Protein AF-A0A561VTY4-F1 (afdb_monomer)

Structure (mmCIF, N/CA/C/O backbone):
data_AF-A0A561VTY4-F1
#
_entry.id   AF-A0A561VTY4-F1
#
loop_
_atom_site.group_PDB
_atom_site.id
_atom_site.type_symbol
_atom_site.label_atom_id
_atom_site.label_alt_id
_atom_site.label_comp_id
_atom_site.label_asym_id
_atom_site.label_entity_id
_atom_site.label_seq_id
_atom_site.pdbx_PDB_ins_code
_atom_site.Cartn_x
_atom_site.Cartn_y
_atom_site.Cartn_z
_atom_site.occupancy
_atom_site.B_iso_or_equiv
_atom_site.auth_seq_id
_atom_site.auth_comp_id
_atom_site.auth_asym_id
_atom_site.auth_atom_id
_atom_site.pdbx_PDB_model_num
ATOM 1 N N . MET A 1 1 ? 14.202 -10.279 11.679 1.00 38.56 1 MET A N 1
ATOM 2 C CA . MET A 1 1 ? 13.948 -8.822 11.668 1.00 38.56 1 MET A CA 1
ATOM 3 C C . MET A 1 1 ? 13.117 -8.511 10.441 1.00 38.56 1 MET A C 1
ATOM 5 O O . MET A 1 1 ? 13.481 -8.965 9.367 1.00 38.56 1 MET A O 1
ATOM 9 N N . THR A 1 2 ? 11.996 -7.814 10.597 1.00 45.69 2 THR A N 1
ATOM 10 C CA . THR A 1 2 ? 11.168 -7.357 9.473 1.00 45.69 2 THR A CA 1
ATOM 11 C C . THR A 1 2 ? 11.894 -6.179 8.806 1.00 45.69 2 THR A C 1
ATOM 13 O O . THR A 1 2 ? 12.150 -5.203 9.512 1.00 45.69 2 THR A O 1
ATOM 16 N N . PRO A 1 3 ? 12.288 -6.250 7.519 1.00 56.62 3 PRO A N 1
ATOM 17 C CA . PRO A 1 3 ? 13.020 -5.161 6.865 1.00 56.62 3 PRO A CA 1
ATOM 18 C C . PRO A 1 3 ? 12.269 -3.821 6.961 1.00 56.62 3 PRO A C 1
ATOM 20 O O . PRO A 1 3 ? 11.040 -3.812 6.886 1.00 56.62 3 PRO A O 1
ATOM 23 N N . GLU A 1 4 ? 12.972 -2.687 7.095 1.00 57.09 4 GLU A N 1
ATOM 24 C CA . GLU A 1 4 ? 12.354 -1.350 7.261 1.00 57.09 4 GLU A CA 1
ATOM 25 C C . GLU A 1 4 ? 11.291 -1.028 6.197 1.00 57.09 4 GLU A C 1
ATOM 27 O O . GLU A 1 4 ? 10.266 -0.429 6.521 1.00 57.09 4 GLU A O 1
ATOM 32 N N . ARG A 1 5 ? 11.462 -1.524 4.963 1.00 62.75 5 ARG A N 1
ATOM 33 C CA . ARG A 1 5 ? 10.486 -1.405 3.861 1.00 62.75 5 ARG A CA 1
ATOM 34 C C . ARG A 1 5 ? 9.078 -1.906 4.225 1.00 62.75 5 ARG A C 1
ATOM 36 O O . ARG A 1 5 ? 8.071 -1.317 3.842 1.00 62.75 5 ARG A O 1
ATOM 43 N N . LEU A 1 6 ? 8.995 -2.983 5.010 1.00 60.84 6 LEU A N 1
ATOM 44 C CA . LEU A 1 6 ? 7.735 -3.604 5.418 1.00 60.84 6 LEU A CA 1
ATOM 45 C C . LEU A 1 6 ? 7.094 -2.881 6.596 1.00 60.84 6 LEU A C 1
ATOM 47 O O . LEU A 1 6 ? 5.891 -3.006 6.801 1.00 60.84 6 LEU A O 1
ATOM 51 N N . ARG A 1 7 ? 7.863 -2.103 7.364 1.00 58.31 7 ARG A N 1
ATOM 52 C CA . ARG A 1 7 ? 7.318 -1.309 8.467 1.00 58.31 7 ARG A CA 1
ATOM 53 C C . ARG A 1 7 ? 6.267 -0.329 7.951 1.00 58.31 7 ARG A C 1
ATOM 55 O O . ARG A 1 7 ? 5.240 -0.162 8.598 1.00 58.31 7 ARG A O 1
ATOM 62 N N . HIS A 1 8 ? 6.486 0.246 6.768 1.00 60.00 8 HIS A N 1
ATOM 63 C C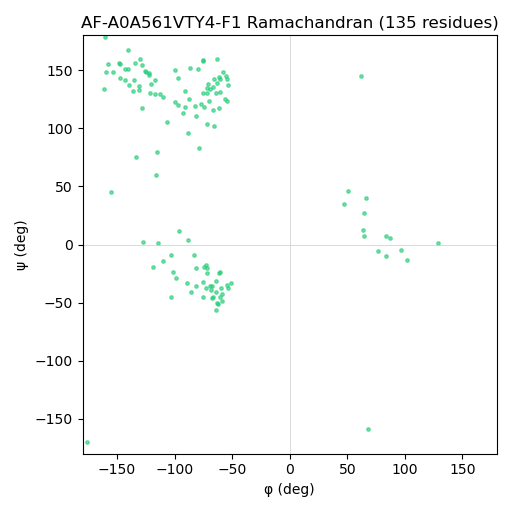A . HIS A 1 8 ? 5.514 1.134 6.142 1.00 60.00 8 HIS A CA 1
ATOM 64 C C . HIS A 1 8 ? 4.223 0.377 5.800 1.00 60.00 8 HIS A C 1
ATOM 66 O O . HIS A 1 8 ? 3.184 0.736 6.332 1.00 60.00 8 HIS A O 1
ATOM 72 N N . THR A 1 9 ? 4.291 -0.714 5.025 1.00 56.34 9 THR A N 1
ATOM 73 C CA . THR A 1 9 ? 3.120 -1.504 4.583 1.00 56.34 9 THR A CA 1
ATOM 74 C C . THR A 1 9 ? 2.357 -2.181 5.726 1.00 56.34 9 THR A C 1
ATOM 76 O O . THR A 1 9 ? 1.125 -2.214 5.721 1.00 56.34 9 THR A O 1
ATOM 79 N N . LEU A 1 10 ? 3.081 -2.739 6.700 1.00 56.81 10 LEU A N 1
ATOM 80 C CA . LEU A 1 10 ? 2.505 -3.576 7.755 1.00 56.81 10 LEU A CA 1
ATOM 81 C C . LEU A 1 10 ? 2.051 -2.775 8.974 1.00 56.81 10 LEU A C 1
ATOM 83 O O . LEU A 1 10 ? 1.098 -3.170 9.638 1.00 56.81 10 LEU A O 1
ATOM 87 N N . LEU A 1 11 ? 2.739 -1.680 9.304 1.00 56.97 11 LEU A N 1
ATOM 88 C CA . LEU A 1 11 ? 2.520 -0.970 10.566 1.00 56.97 11 LEU A CA 1
ATOM 89 C C . LEU A 1 11 ? 2.056 0.475 10.368 1.00 56.97 11 LEU A C 1
ATOM 91 O O . LEU A 1 11 ? 1.489 1.042 11.304 1.00 56.97 11 LEU A O 1
ATOM 95 N N . GLY A 1 12 ? 2.266 1.058 9.180 1.00 54.81 12 GLY A N 1
ATOM 96 C CA . GLY A 1 12 ? 2.225 2.505 8.995 1.00 54.81 12 GLY A CA 1
ATOM 97 C C . GLY A 1 12 ? 3.312 3.188 9.836 1.00 54.81 12 GLY A C 1
ATOM 98 O O . GLY A 1 12 ? 3.693 2.726 10.911 1.00 54.81 12 GLY A O 1
ATOM 99 N N . GLU A 1 13 ? 3.903 4.269 9.355 1.00 53.69 13 GLU A N 1
ATOM 100 C CA . GLU A 1 13 ? 4.972 4.954 10.088 1.00 53.69 13 GLU A CA 1
ATOM 101 C C . GLU A 1 13 ? 4.547 5.349 11.528 1.00 53.69 13 GLU A C 1
ATOM 103 O O . GLU A 1 13 ? 3.406 5.730 11.792 1.00 53.69 13 GLU A O 1
ATOM 108 N N . ARG A 1 14 ? 5.479 5.248 12.488 1.00 51.94 14 ARG A N 1
ATOM 109 C CA . ARG A 1 14 ? 5.235 5.364 13.936 1.00 51.94 14 ARG A CA 1
ATOM 110 C C . ARG A 1 14 ? 5.959 6.578 14.533 1.00 51.94 14 ARG A C 1
ATOM 112 O O . ARG A 1 14 ? 6.737 6.349 15.436 1.00 51.94 14 ARG A O 1
ATOM 119 N N . ASP A 1 15 ? 5.676 7.807 14.088 1.00 46.09 15 ASP A N 1
ATOM 120 C CA . ASP A 1 15 ? 6.148 9.071 14.716 1.00 46.09 15 ASP A CA 1
ATOM 121 C C . ASP A 1 15 ? 5.225 10.272 14.395 1.00 46.09 15 ASP A C 1
ATOM 123 O O . ASP A 1 15 ? 5.639 11.376 14.049 1.00 46.09 15 ASP A O 1
ATOM 127 N N . GLY A 1 16 ? 3.908 10.063 14.503 1.00 41.31 16 GLY A N 1
ATOM 128 C CA . GLY A 1 16 ? 2.921 11.151 14.434 1.00 41.31 16 GLY A CA 1
ATOM 129 C C . GLY A 1 16 ? 2.495 11.586 13.026 1.00 41.31 16 GLY A C 1
ATOM 130 O O . GLY A 1 16 ? 1.728 12.543 12.908 1.00 41.31 16 GLY A O 1
ATOM 131 N N . ARG A 1 17 ? 2.916 10.880 11.969 1.00 45.75 17 ARG A N 1
ATOM 132 C CA . ARG A 1 17 ? 2.423 11.069 10.595 1.00 45.75 17 ARG A CA 1
ATOM 133 C C . ARG A 1 17 ? 1.627 9.854 10.126 1.00 45.75 17 ARG A C 1
ATOM 135 O O . ARG A 1 17 ? 2.063 8.719 10.252 1.00 45.75 17 ARG A O 1
ATOM 142 N N . ALA A 1 18 ? 0.431 10.107 9.600 1.00 49.62 18 ALA A N 1
ATOM 143 C CA . ALA A 1 18 ? -0.466 9.084 9.076 1.00 49.62 18 ALA A CA 1
ATOM 144 C C . ALA A 1 18 ? -0.018 8.637 7.672 1.00 49.62 18 ALA A C 1
ATOM 146 O O . ALA A 1 18 ? -0.537 9.135 6.671 1.00 49.62 18 ALA A O 1
ATOM 147 N N . SER A 1 19 ? 0.934 7.711 7.578 1.00 59.31 19 SER A N 1
ATOM 148 C CA . SER A 1 19 ? 1.359 7.121 6.302 1.00 59.31 19 SER A CA 1
ATOM 149 C C . SER A 1 19 ? 1.392 5.585 6.392 1.00 59.31 19 SER A C 1
ATOM 151 O O . SER A 1 19 ? 1.816 5.032 7.402 1.00 59.31 19 SER A O 1
ATOM 153 N N . GLY A 1 20 ? 0.877 4.887 5.368 1.00 69.12 20 GLY A N 1
ATOM 154 C CA . GLY A 1 20 ? 1.272 3.499 5.072 1.00 69.12 20 GLY A CA 1
ATOM 155 C C . GLY A 1 20 ? 0.452 2.305 5.571 1.00 69.12 20 GLY A C 1
ATOM 156 O O . GLY A 1 20 ? 0.782 1.186 5.199 1.00 69.12 20 GLY A O 1
ATOM 157 N N . TRP A 1 21 ? -0.602 2.455 6.378 1.00 85.44 21 TRP A N 1
ATOM 158 C CA . TRP A 1 21 ? -1.323 1.263 6.864 1.00 85.44 21 TRP A CA 1
ATOM 159 C C . TRP A 1 21 ? -2.149 0.597 5.746 1.00 85.44 21 TRP A C 1
ATOM 161 O O . TRP A 1 21 ? -3.206 1.119 5.380 1.00 85.44 21 TRP A O 1
ATOM 171 N N . HIS A 1 22 ? -1.645 -0.532 5.224 1.00 91.62 22 HIS A N 1
ATOM 172 C CA . HIS A 1 22 ? -2.212 -1.284 4.094 1.00 91.62 22 HIS A CA 1
ATOM 173 C C . HIS A 1 22 ? -2.438 -2.777 4.392 1.00 91.62 22 HIS A C 1
ATOM 175 O O . HIS A 1 22 ? -2.884 -3.525 3.522 1.00 91.62 22 HIS A O 1
ATOM 181 N N . HIS A 1 23 ? -2.159 -3.240 5.613 1.00 91.75 23 HIS A N 1
ATOM 182 C CA . HIS A 1 23 ? -2.379 -4.631 6.016 1.00 91.75 23 HIS A CA 1
ATOM 183 C C . HIS A 1 23 ? -3.015 -4.729 7.402 1.00 91.75 23 HIS A C 1
ATOM 185 O O . HIS A 1 23 ? -2.584 -4.075 8.350 1.00 91.75 23 HIS A O 1
ATOM 191 N N . ARG A 1 24 ? -4.061 -5.549 7.508 1.00 92.44 24 ARG A N 1
ATOM 192 C CA . ARG A 1 24 ? -4.887 -5.719 8.704 1.00 92.44 24 ARG A CA 1
ATOM 193 C C . ARG A 1 24 ? -5.104 -7.219 8.959 1.00 92.44 24 ARG A C 1
ATOM 195 O O . ARG A 1 24 ? -6.168 -7.745 8.643 1.00 92.44 24 ARG A O 1
ATOM 202 N N . PRO A 1 25 ? -4.089 -7.938 9.467 1.00 89.81 25 PRO A N 1
ATOM 203 C CA . PRO A 1 25 ? -4.146 -9.393 9.584 1.00 89.81 25 PRO A CA 1
ATOM 204 C C . PRO A 1 25 ? -5.304 -9.830 10.486 1.00 89.81 25 PRO A C 1
ATOM 206 O O . PRO A 1 25 ? -5.488 -9.295 11.580 1.00 89.81 25 PRO A O 1
ATOM 209 N N . GLY A 1 26 ? -6.101 -10.784 10.008 1.00 92.44 26 GLY A N 1
ATOM 210 C CA . GLY A 1 26 ? -7.313 -11.264 10.671 1.00 92.44 26 GLY A CA 1
ATOM 211 C C . GLY A 1 26 ? -8.402 -10.202 10.822 1.00 92.44 26 GLY A C 1
ATOM 212 O O . GLY A 1 26 ? -9.339 -10.391 11.593 1.00 92.44 26 GLY A O 1
ATOM 213 N N . GLY A 1 27 ? -8.273 -9.059 10.148 1.00 92.19 27 GLY A N 1
ATOM 214 C CA . GLY A 1 27 ? -9.157 -7.934 10.368 1.00 92.19 27 GLY A CA 1
ATOM 215 C C . GLY A 1 27 ? -9.002 -7.326 11.765 1.00 92.19 27 GLY A C 1
ATOM 216 O O . GLY A 1 27 ? -9.999 -6.963 12.389 1.00 92.19 27 GLY A O 1
ATOM 217 N N . ILE A 1 28 ? -7.773 -7.218 12.271 1.00 92.56 28 ILE A N 1
ATOM 218 C CA . ILE A 1 28 ? -7.481 -6.637 13.585 1.00 92.56 28 ILE A CA 1
ATOM 219 C C . ILE A 1 28 ? -6.765 -5.294 13.418 1.00 92.56 28 ILE A C 1
ATOM 221 O O . ILE A 1 28 ? -5.744 -5.193 12.738 1.00 92.56 28 ILE A O 1
ATOM 225 N N . ASP A 1 29 ? -7.309 -4.255 14.053 1.00 91.31 29 ASP A N 1
ATOM 226 C CA . ASP A 1 29 ? -6.715 -2.917 14.067 1.00 91.31 29 ASP A CA 1
ATOM 227 C C . ASP A 1 29 ? -5.501 -2.892 15.016 1.00 91.31 29 ASP A C 1
ATOM 229 O O . ASP A 1 29 ? -5.622 -3.326 16.167 1.00 91.31 29 ASP A O 1
ATOM 233 N N . PRO A 1 30 ? -4.329 -2.385 14.592 1.00 85.88 30 PRO A N 1
ATOM 234 C CA . PRO A 1 30 ? -3.181 -2.269 15.479 1.00 85.88 30 PRO A CA 1
ATOM 235 C C . PRO A 1 30 ? -3.351 -1.090 16.457 1.00 85.88 30 PRO A C 1
ATOM 237 O O . PRO A 1 30 ? -4.053 -0.120 16.160 1.00 85.88 30 PRO A O 1
ATOM 240 N N . PRO A 1 31 ? -2.653 -1.092 17.608 1.00 85.06 31 PRO A N 1
ATOM 241 C CA . PRO A 1 31 ? -2.713 0.015 18.558 1.00 85.06 31 PRO A CA 1
ATOM 242 C C . PRO A 1 31 ? -2.371 1.375 17.927 1.00 85.06 31 PRO A C 1
ATOM 244 O O . PRO A 1 31 ? -1.274 1.589 17.399 1.00 85.06 31 PRO A O 1
ATOM 247 N N . GLY A 1 32 ? -3.300 2.326 18.043 1.00 85.19 32 GLY A N 1
ATOM 248 C CA . GLY A 1 32 ? -3.147 3.689 17.529 1.00 85.19 32 GLY A CA 1
ATOM 249 C C . GLY A 1 32 ? -3.559 3.882 16.066 1.00 85.19 32 GLY A C 1
ATOM 250 O O . GLY A 1 32 ? -3.393 4.986 15.549 1.00 85.19 32 GLY A O 1
ATOM 251 N N . ALA A 1 33 ? -4.125 2.865 15.415 1.00 88.88 33 ALA A N 1
ATOM 252 C CA . ALA A 1 33 ? -4.854 2.995 14.158 1.00 88.88 33 ALA A CA 1
ATOM 253 C C . ALA A 1 33 ? -6.227 2.327 14.290 1.00 88.88 33 ALA A C 1
ATOM 255 O O . ALA A 1 33 ? -6.412 1.442 15.120 1.00 88.88 33 ALA A O 1
ATOM 256 N N . LYS A 1 34 ? -7.203 2.766 13.497 1.00 91.44 34 LYS A N 1
ATOM 257 C CA . LYS A 1 34 ? -8.495 2.089 13.393 1.00 91.44 34 LYS A CA 1
ATOM 258 C C . LYS A 1 34 ? -9.096 2.212 12.009 1.00 91.44 34 LYS A C 1
ATOM 260 O O . LYS A 1 34 ? -9.008 3.273 11.379 1.00 91.44 34 LYS A O 1
ATOM 265 N N . LEU A 1 35 ? -9.749 1.149 11.559 1.00 94.25 35 LEU A N 1
ATOM 266 C CA . LEU A 1 35 ? -10.591 1.179 10.374 1.00 94.25 35 LEU A CA 1
ATOM 267 C C . LEU A 1 35 ? -11.955 1.748 10.780 1.00 94.25 35 LEU A C 1
ATOM 269 O O . LEU A 1 35 ? -12.716 1.123 11.508 1.00 94.25 35 LEU A O 1
ATOM 273 N N . VAL A 1 36 ? -12.271 2.955 10.315 1.00 95.50 36 VAL A N 1
ATOM 274 C CA . VAL A 1 36 ? -13.543 3.629 10.618 1.00 95.50 36 VAL A CA 1
ATOM 275 C C . VAL A 1 36 ? -14.683 3.013 9.813 1.00 95.50 36 VAL A C 1
ATOM 277 O O . VAL A 1 36 ? -15.768 2.784 10.341 1.00 95.50 36 VAL A O 1
ATOM 280 N N . LYS A 1 37 ? -14.457 2.775 8.517 1.00 95.38 37 LYS A N 1
ATOM 281 C CA . LYS A 1 37 ? -15.460 2.206 7.609 1.00 95.38 37 LYS A CA 1
ATOM 282 C C . LYS A 1 37 ? -14.797 1.641 6.360 1.00 95.38 37 LYS A C 1
ATOM 284 O O . LYS A 1 37 ? -14.017 2.348 5.725 1.00 95.38 37 LYS A O 1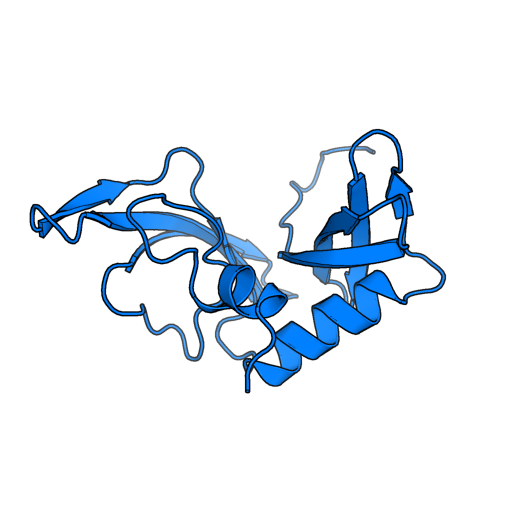
ATOM 289 N N . VAL A 1 38 ? -15.178 0.430 5.951 1.00 96.12 38 VAL A N 1
ATOM 290 C CA . VAL A 1 38 ? -14.907 -0.070 4.592 1.00 96.12 38 VAL A CA 1
ATOM 291 C C . VAL A 1 38 ? -15.774 0.709 3.607 1.00 96.12 38 VAL A C 1
ATOM 293 O O . VAL A 1 38 ? -16.995 0.763 3.752 1.00 96.12 38 VAL A O 1
ATOM 296 N N . THR A 1 39 ? -15.152 1.342 2.618 1.00 94.56 39 THR A N 1
ATOM 297 C CA . THR A 1 39 ? -15.851 2.148 1.607 1.00 94.56 39 THR A CA 1
ATOM 298 C C . THR A 1 39 ? -16.082 1.386 0.309 1.00 94.56 39 THR A C 1
ATOM 300 O O . THR A 1 39 ? -17.063 1.659 -0.376 1.00 94.56 39 THR A O 1
ATOM 303 N N . ARG A 1 40 ? -15.216 0.424 -0.025 1.00 93.94 40 ARG A N 1
ATOM 304 C CA . ARG A 1 40 ? -15.356 -0.457 -1.194 1.00 93.94 40 ARG A CA 1
ATOM 305 C C . ARG A 1 40 ? -14.522 -1.720 -0.995 1.00 93.94 40 ARG A C 1
ATOM 307 O O . ARG A 1 40 ? -13.465 -1.626 -0.389 1.00 93.94 40 ARG A O 1
ATOM 314 N N . ARG A 1 41 ? -14.950 -2.864 -1.531 1.00 94.69 41 ARG A N 1
ATOM 315 C CA . ARG A 1 41 ? -14.196 -4.130 -1.519 1.00 94.69 41 ARG A CA 1
ATOM 316 C C . ARG A 1 41 ? -14.346 -4.837 -2.867 1.00 94.69 41 ARG A C 1
ATOM 318 O O . ARG A 1 41 ? -15.449 -4.853 -3.408 1.00 94.69 41 ARG A O 1
ATOM 325 N N . ASP A 1 42 ? -13.260 -5.382 -3.410 1.00 94.19 42 ASP A N 1
ATOM 326 C CA . ASP A 1 42 ? -13.313 -6.324 -4.533 1.00 94.19 42 ASP A CA 1
ATOM 327 C C . ASP A 1 42 ? -13.608 -7.715 -3.960 1.00 94.19 42 ASP A C 1
ATOM 329 O O . ASP A 1 42 ? -12.861 -8.231 -3.129 1.00 94.19 42 ASP A O 1
ATOM 333 N N . THR A 1 43 ? -14.730 -8.307 -4.365 1.00 91.88 43 THR A N 1
ATOM 334 C CA . THR A 1 43 ? -15.187 -9.612 -3.867 1.00 91.88 43 THR A CA 1
ATOM 335 C C . THR A 1 43 ? -14.362 -10.784 -4.390 1.00 91.88 43 THR A C 1
ATOM 337 O O . THR A 1 43 ? -14.420 -11.859 -3.804 1.00 91.88 43 THR A O 1
ATOM 340 N N . ARG A 1 44 ? -13.591 -10.599 -5.468 1.00 91.88 44 ARG A N 1
ATOM 341 C CA . ARG A 1 44 ? -12.743 -11.642 -6.062 1.00 91.88 44 ARG A CA 1
ATOM 342 C C . ARG A 1 44 ? -11.386 -11.714 -5.384 1.00 91.88 44 ARG A C 1
ATOM 344 O O . ARG A 1 44 ? -10.857 -12.801 -5.193 1.00 91.88 44 ARG A O 1
ATOM 351 N N . THR A 1 45 ? -10.808 -10.558 -5.065 1.00 93.62 45 THR A N 1
ATOM 352 C CA . THR A 1 45 ? -9.451 -10.482 -4.509 1.00 93.62 45 THR A CA 1
ATOM 353 C C . THR A 1 45 ? -9.438 -10.266 -3.006 1.00 93.62 45 THR A C 1
ATOM 355 O O . THR A 1 45 ? -8.446 -10.593 -2.374 1.00 93.62 45 THR A O 1
ATOM 358 N N . GLY A 1 46 ? -10.506 -9.709 -2.427 1.00 95.12 46 GLY A N 1
ATOM 359 C CA . GLY A 1 46 ? -10.581 -9.333 -1.017 1.00 95.12 46 GLY A CA 1
ATOM 360 C C . GLY A 1 46 ? -9.977 -7.962 -0.699 1.00 95.12 46 GLY A C 1
ATOM 361 O O . GLY A 1 46 ? -10.200 -7.467 0.408 1.00 95.12 46 GLY A O 1
ATOM 362 N N . VAL A 1 47 ? -9.278 -7.326 -1.650 1.00 96.38 47 VAL A N 1
ATOM 363 C CA . VAL A 1 47 ? -8.709 -5.974 -1.515 1.00 96.38 47 VAL A CA 1
ATOM 364 C C . VAL A 1 47 ? -9.820 -4.962 -1.265 1.00 96.38 47 VAL A C 1
ATOM 366 O O . VAL A 1 47 ? -10.915 -5.067 -1.825 1.00 96.38 47 VAL A O 1
ATOM 369 N N . TYR A 1 48 ? -9.561 -3.963 -0.425 1.00 95.94 48 TYR A N 1
ATOM 370 C CA . TYR A 1 48 ? -10.588 -2.990 -0.063 1.00 95.94 48 TYR A CA 1
ATOM 371 C C . TYR A 1 48 ? -10.045 -1.594 0.225 1.00 95.94 48 TYR A C 1
ATOM 373 O O . TYR A 1 48 ? -8.896 -1.418 0.607 1.00 95.94 48 TYR A O 1
ATOM 381 N N . ASN A 1 49 ? -10.911 -0.595 0.065 1.00 95.19 49 ASN A N 1
ATOM 382 C CA . ASN A 1 49 ? -10.702 0.771 0.524 1.00 95.19 49 ASN A CA 1
ATOM 383 C C . ASN A 1 49 ? -11.383 0.977 1.875 1.00 95.19 49 ASN A C 1
ATOM 385 O O . ASN A 1 49 ? -12.494 0.489 2.111 1.00 95.19 49 ASN A O 1
ATOM 389 N N . GLY A 1 50 ? -10.746 1.754 2.744 1.00 93.62 50 GLY A N 1
ATOM 390 C CA . GLY A 1 50 ? -11.273 2.089 4.056 1.00 93.62 50 GLY A CA 1
ATOM 391 C C . GLY A 1 50 ? -10.961 3.516 4.485 1.00 93.62 50 GLY A C 1
ATOM 392 O O . GLY A 1 50 ? -9.862 4.024 4.268 1.00 93.62 50 GLY A O 1
ATOM 393 N N . ARG A 1 51 ? -11.920 4.163 5.155 1.00 94.38 51 ARG A N 1
ATOM 394 C CA . ARG A 1 51 ? -11.639 5.341 5.985 1.00 94.38 51 ARG A CA 1
ATOM 395 C C . ARG A 1 51 ? -10.910 4.873 7.231 1.00 94.38 51 ARG A C 1
ATOM 397 O O . ARG A 1 51 ? -11.375 3.950 7.894 1.00 94.38 51 ARG A O 1
ATOM 404 N N . VAL A 1 52 ? -9.798 5.516 7.554 1.00 92.00 52 VAL A N 1
ATOM 405 C CA . VAL A 1 52 ? -8.954 5.151 8.695 1.00 92.00 52 VAL A CA 1
ATOM 406 C C . VAL A 1 52 ? -8.738 6.358 9.590 1.00 92.00 52 VAL A C 1
ATOM 408 O O . VAL A 1 52 ? -8.705 7.494 9.112 1.00 92.00 52 VAL A O 1
ATOM 411 N N . ALA A 1 53 ? -8.569 6.112 10.881 1.00 90.62 53 ALA A N 1
ATOM 412 C CA . ALA A 1 53 ? -8.149 7.122 11.836 1.00 90.62 53 ALA A CA 1
ATOM 413 C C . ALA A 1 53 ? -6.905 6.660 12.583 1.00 90.62 53 ALA A C 1
ATOM 415 O O . ALA A 1 53 ? -6.736 5.473 12.848 1.00 90.62 53 ALA A O 1
ATOM 416 N N . PHE A 1 54 ? -6.067 7.619 12.951 1.00 87.12 54 PHE A N 1
ATOM 417 C CA . PHE A 1 54 ? -4.856 7.391 13.724 1.00 87.12 54 PHE A CA 1
ATOM 418 C C . PHE A 1 54 ? -4.901 8.202 15.006 1.00 87.12 54 PHE A C 1
ATOM 420 O O . PHE A 1 54 ? -5.434 9.315 15.036 1.00 87.12 54 PHE A O 1
ATOM 427 N N . GLN A 1 55 ? -4.331 7.637 16.061 1.00 86.19 55 GLN A N 1
ATOM 428 C CA . GLN A 1 55 ? -4.180 8.315 17.332 1.00 86.19 55 GLN A CA 1
ATOM 429 C C . GLN A 1 55 ? -2.873 9.107 17.346 1.00 86.19 55 GLN A C 1
ATOM 431 O O . GLN A 1 55 ? -1.785 8.556 17.157 1.00 86.19 55 GLN A O 1
ATOM 436 N N . ASN A 1 56 ? -2.959 10.402 17.631 1.00 81.06 56 ASN A N 1
ATOM 437 C CA . ASN A 1 56 ? -1.805 11.189 18.019 1.00 81.06 56 ASN A CA 1
ATOM 438 C C . ASN A 1 56 ? -1.319 10.680 19.376 1.00 81.06 56 ASN A C 1
ATOM 440 O O . ASN A 1 56 ? -2.013 10.789 20.378 1.00 81.06 56 ASN A O 1
ATOM 444 N N . ARG A 1 57 ? -0.112 10.130 19.429 1.00 75.50 57 ARG A N 1
ATOM 445 C CA . ARG A 1 57 ? 0.391 9.477 20.646 1.00 75.50 57 ARG A CA 1
ATOM 446 C C . ARG A 1 57 ? 0.804 10.427 21.750 1.00 75.50 57 ARG A C 1
ATOM 448 O O . ARG A 1 57 ? 0.897 10.008 22.895 1.00 75.50 57 ARG A O 1
ATOM 455 N N . ARG A 1 58 ? 1.057 11.685 21.401 1.00 78.88 58 ARG A N 1
ATOM 456 C CA . ARG A 1 58 ? 1.411 12.724 22.363 1.00 78.88 58 ARG A CA 1
ATOM 457 C C . ARG A 1 58 ? 0.169 13.290 23.048 1.00 78.88 58 ARG A C 1
ATOM 459 O O . ARG A 1 58 ? 0.243 13.637 24.216 1.00 78.88 58 ARG A O 1
ATOM 466 N N . THR A 1 59 ? -0.947 13.405 22.323 1.00 85.69 59 THR A N 1
ATOM 467 C CA . THR A 1 59 ? -2.178 14.047 22.826 1.00 85.69 59 THR A CA 1
ATOM 468 C C . THR A 1 59 ? -3.332 13.076 23.074 1.00 85.69 59 THR A C 1
ATOM 470 O O . THR A 1 59 ? -4.313 13.446 23.705 1.00 85.69 59 THR A O 1
ATOM 473 N N . GLY A 1 60 ? -3.256 11.849 22.561 1.00 84.25 60 GLY A N 1
ATOM 474 C CA . GLY A 1 60 ? -4.338 10.862 22.587 1.00 84.25 60 GLY A CA 1
ATOM 475 C C . GLY A 1 60 ? -5.458 11.113 21.569 1.00 84.25 60 GLY A C 1
ATOM 476 O O . GLY A 1 60 ? -6.337 10.262 21.426 1.00 84.25 60 GLY A O 1
ATOM 477 N N . GLU A 1 61 ? -5.430 12.236 20.843 1.00 89.75 61 GLU A N 1
ATOM 478 C CA . GLU A 1 61 ? -6.472 12.620 19.885 1.00 89.75 61 GLU A CA 1
ATOM 479 C C . GLU A 1 61 ? -6.526 11.682 18.679 1.00 89.75 61 GLU A C 1
ATOM 481 O O . GLU A 1 61 ? -5.506 11.395 18.053 1.00 89.75 61 GLU A O 1
ATOM 486 N N . TRP A 1 62 ? -7.731 11.282 18.281 1.00 90.06 62 TRP A N 1
ATOM 487 C CA . TRP A 1 62 ? -7.950 10.535 17.045 1.00 90.06 62 TRP A CA 1
ATOM 488 C C . TRP A 1 62 ? -8.232 11.478 15.881 1.00 90.06 62 TRP A C 1
ATOM 490 O O . TRP A 1 62 ? -9.088 12.354 15.981 1.00 90.06 62 TRP A O 1
ATOM 500 N N . ARG A 1 63 ? -7.554 11.269 14.750 1.00 89.75 63 ARG A N 1
ATOM 501 C CA . ARG A 1 63 ? -7.783 12.029 13.515 1.00 89.75 63 ARG A CA 1
ATOM 502 C C . ARG A 1 63 ? -7.939 11.095 12.331 1.00 89.75 63 ARG A C 1
ATOM 504 O O . ARG A 1 63 ? -7.142 10.176 12.148 1.00 89.75 63 ARG A O 1
ATOM 511 N N . GLU A 1 64 ? -8.963 11.338 11.524 1.00 90.44 64 GLU A N 1
ATOM 512 C CA . GLU A 1 64 ? -9.147 10.618 10.268 1.00 90.44 64 GLU A CA 1
ATOM 513 C C . GLU A 1 64 ? -8.111 11.039 9.225 1.00 90.44 64 GLU A C 1
ATOM 515 O O . GLU A 1 64 ? -7.808 12.222 9.060 1.00 90.44 64 GLU A O 1
ATOM 520 N N . LYS A 1 65 ? -7.582 10.060 8.488 1.00 85.38 65 LYS A N 1
ATOM 521 C CA . LYS A 1 65 ? -6.689 10.307 7.357 1.00 85.38 65 LYS A CA 1
ATOM 522 C C . LYS A 1 65 ? -7.511 10.769 6.157 1.00 85.38 65 LYS A C 1
ATOM 524 O O . LYS A 1 65 ? -8.360 10.031 5.651 1.00 85.38 65 LYS A O 1
ATOM 529 N N . ARG A 1 66 ? -7.208 11.967 5.651 1.00 79.81 66 ARG A N 1
ATOM 530 C CA . ARG A 1 66 ? -7.778 12.473 4.395 1.00 79.81 66 ARG A CA 1
ATOM 531 C C . ARG A 1 66 ? -7.367 11.533 3.252 1.00 79.81 66 ARG A C 1
ATOM 533 O O . ARG A 1 66 ? -6.181 11.364 2.998 1.00 79.81 66 ARG A O 1
ATOM 540 N N . GLY A 1 67 ? -8.347 10.893 2.611 1.00 81.62 67 GLY A N 1
ATOM 541 C CA . GLY A 1 67 ? -8.147 9.935 1.511 1.00 81.62 67 GLY A CA 1
ATOM 542 C C . GLY A 1 67 ? -8.254 8.451 1.890 1.00 81.62 67 GLY A C 1
ATOM 543 O O . GLY A 1 67 ? -8.403 7.622 1.000 1.00 81.62 67 GLY A O 1
ATOM 544 N N . GLY A 1 68 ? -8.250 8.099 3.182 1.00 88.31 68 GLY A N 1
ATOM 545 C CA . GLY A 1 68 ? -8.317 6.696 3.613 1.00 88.31 68 GLY A CA 1
ATOM 546 C C . GLY A 1 68 ? -7.065 5.878 3.264 1.00 88.31 68 GLY A C 1
ATOM 547 O O . GLY A 1 68 ? -5.982 6.438 3.074 1.00 88.31 68 GLY A O 1
ATOM 548 N N . SER A 1 69 ? -7.216 4.555 3.218 1.00 91.31 69 SER A N 1
ATOM 549 C CA . SER A 1 69 ? -6.192 3.582 2.810 1.00 91.31 69 SER A CA 1
ATOM 550 C C . SER A 1 69 ? -6.813 2.464 1.969 1.00 91.31 69 SER A C 1
ATOM 552 O O . SER A 1 69 ? -7.979 2.112 2.165 1.00 91.31 69 SER A O 1
ATOM 554 N N . THR A 1 70 ? -6.017 1.885 1.075 1.00 93.44 70 THR A N 1
ATOM 555 C CA . THR A 1 70 ? -6.269 0.573 0.469 1.00 93.44 70 THR A CA 1
ATOM 556 C C . THR A 1 70 ? -5.689 -0.521 1.361 1.00 93.44 70 THR A C 1
ATOM 558 O O . THR A 1 70 ? -4.711 -0.285 2.065 1.00 93.44 70 THR A O 1
ATOM 561 N N . PHE A 1 71 ? -6.253 -1.719 1.331 1.00 95.00 71 PHE A N 1
ATOM 562 C CA . PHE A 1 71 ? -5.820 -2.822 2.174 1.00 95.00 71 PHE A CA 1
ATOM 563 C C . PHE A 1 71 ? -5.721 -4.122 1.401 1.00 95.00 71 PHE A C 1
ATOM 565 O O . PHE A 1 71 ? -6.574 -4.428 0.563 1.00 95.00 71 PHE A O 1
ATOM 572 N N . PHE A 1 72 ? -4.692 -4.896 1.737 1.00 95.88 72 PHE A N 1
ATOM 573 C CA . PHE A 1 72 ? -4.603 -6.299 1.365 1.00 95.88 72 PHE A CA 1
ATOM 574 C C . PHE A 1 72 ? -5.751 -7.081 2.018 1.00 95.88 72 PHE A C 1
ATOM 576 O O . PHE A 1 72 ? -6.323 -6.613 3.008 1.00 95.88 72 PHE A O 1
ATOM 583 N N . PRO A 1 73 ? -6.090 -8.267 1.491 1.00 96.25 73 PRO A N 1
ATOM 584 C CA . PRO A 1 73 ? -7.098 -9.121 2.102 1.00 96.25 73 PRO A CA 1
ATOM 5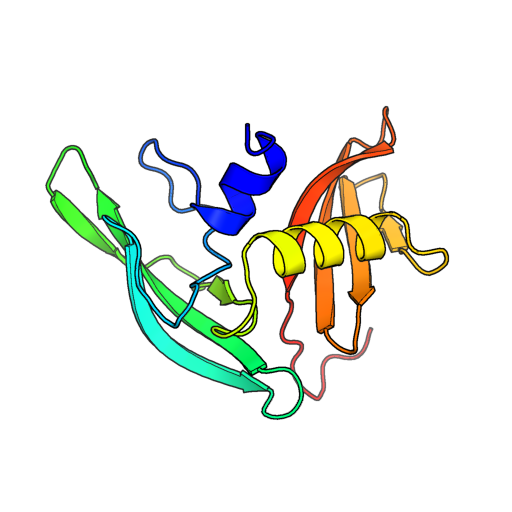85 C C . PRO A 1 73 ? -6.781 -9.394 3.576 1.00 96.25 73 PRO A C 1
ATOM 587 O O . PRO A 1 73 ? -5.629 -9.624 3.947 1.00 96.25 73 PRO A O 1
ATOM 590 N N . ASP A 1 74 ? -7.812 -9.337 4.421 1.00 95.88 74 ASP A N 1
ATOM 591 C CA . ASP A 1 74 ? -7.672 -9.493 5.873 1.00 95.88 74 ASP A CA 1
ATOM 592 C C . ASP A 1 74 ? -7.113 -10.886 6.251 1.00 95.88 74 ASP A C 1
ATOM 594 O O . ASP A 1 74 ? -6.491 -11.042 7.299 1.00 95.88 74 ASP A O 1
ATOM 598 N N . ASP A 1 75 ? -7.296 -11.898 5.399 1.00 95.50 75 ASP A N 1
ATOM 599 C CA . ASP A 1 75 ? -6.814 -13.274 5.579 1.00 95.50 75 ASP A CA 1
ATOM 600 C C . ASP A 1 75 ? -5.352 -13.486 5.148 1.00 95.50 75 ASP A C 1
ATOM 602 O O . ASP A 1 75 ? -4.770 -14.535 5.434 1.00 95.50 75 ASP A O 1
ATOM 606 N N . TRP A 1 76 ? -4.722 -12.500 4.500 1.00 94.81 76 TRP A N 1
ATOM 607 C CA . TRP A 1 76 ? -3.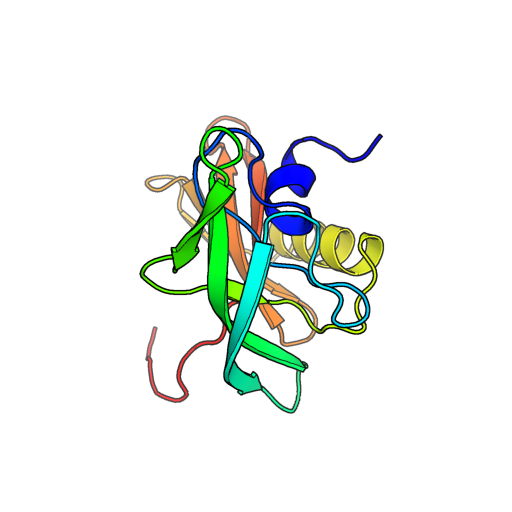310 -12.600 4.150 1.00 94.81 76 TRP A CA 1
ATOM 608 C C . TRP A 1 76 ? -2.430 -12.468 5.389 1.00 94.81 76 TRP A C 1
ATOM 610 O O . TRP A 1 76 ? -2.571 -11.563 6.212 1.00 94.81 76 TRP A O 1
ATOM 620 N N . THR A 1 77 ? -1.442 -13.346 5.491 1.00 92.38 77 THR A N 1
ATOM 621 C CA . THR A 1 77 ? -0.372 -13.249 6.483 1.00 92.38 77 THR A CA 1
ATOM 622 C C . THR A 1 77 ? 0.631 -12.153 6.098 1.00 92.38 77 THR A C 1
ATOM 624 O O . THR A 1 77 ? 0.773 -11.830 4.913 1.00 92.38 77 THR A O 1
ATOM 627 N N . PRO A 1 78 ? 1.411 -11.615 7.055 1.00 87.38 78 PRO A N 1
ATOM 628 C CA . PRO A 1 78 ? 2.483 -10.668 6.742 1.00 87.38 78 PRO A CA 1
ATOM 629 C C . PRO A 1 78 ? 3.483 -11.197 5.700 1.00 87.38 78 PRO A C 1
ATOM 631 O O . PRO A 1 78 ? 3.952 -10.438 4.857 1.00 87.38 78 PRO A O 1
ATOM 634 N N . ALA A 1 79 ? 3.769 -12.504 5.716 1.00 90.19 79 ALA A N 1
ATOM 635 C CA . ALA A 1 79 ? 4.650 -13.146 4.742 1.00 90.19 79 ALA A CA 1
ATOM 636 C C . ALA A 1 79 ? 4.038 -13.192 3.332 1.00 90.19 79 ALA A C 1
ATOM 638 O O . ALA A 1 79 ? 4.757 -13.034 2.350 1.00 90.19 79 ALA A O 1
ATOM 639 N N . GLN A 1 80 ? 2.718 -13.370 3.210 1.00 94.69 80 GLN A N 1
ATOM 640 C CA . GLN A 1 80 ? 2.035 -13.303 1.914 1.00 94.69 80 GLN A CA 1
ATOM 641 C C . GLN A 1 80 ? 2.040 -11.884 1.347 1.00 94.69 80 GLN A C 1
ATOM 643 O O . GLN A 1 80 ? 2.260 -11.726 0.149 1.00 94.69 80 GLN A O 1
ATOM 648 N N . VAL A 1 81 ? 1.861 -10.868 2.198 1.00 93.06 81 VAL A N 1
ATOM 649 C CA . VAL A 1 81 ? 1.983 -9.457 1.802 1.00 93.06 81 VAL A CA 1
ATOM 650 C C . VAL A 1 81 ? 3.402 -9.139 1.332 1.00 93.06 81 VAL A C 1
ATOM 652 O O . VAL A 1 81 ? 3.564 -8.623 0.230 1.00 93.06 81 VAL A O 1
ATOM 655 N N . ASP A 1 82 ? 4.431 -9.489 2.112 1.00 89.62 82 ASP A N 1
ATOM 656 C CA . ASP A 1 82 ? 5.828 -9.279 1.704 1.00 89.62 82 ASP A CA 1
ATOM 657 C C . ASP A 1 82 ? 6.129 -10.013 0.396 1.00 89.62 82 ASP A C 1
ATOM 659 O O . ASP A 1 82 ? 6.616 -9.406 -0.555 1.00 89.62 82 ASP A O 1
ATOM 663 N N . ASN A 1 83 ? 5.762 -11.292 0.286 1.00 94.44 83 ASN A N 1
ATOM 664 C CA . ASN A 1 83 ? 5.962 -12.043 -0.948 1.00 94.44 83 ASN A CA 1
ATOM 665 C C . ASN A 1 83 ? 5.247 -11.394 -2.143 1.00 94.44 83 ASN A C 1
ATOM 667 O O . ASN A 1 83 ? 5.845 -11.312 -3.208 1.00 94.44 83 ASN A O 1
ATOM 671 N N . ALA A 1 84 ? 4.008 -10.921 -1.992 1.00 95.38 84 ALA A N 1
ATOM 672 C CA . ALA A 1 84 ? 3.287 -10.257 -3.077 1.00 95.38 84 ALA A CA 1
ATOM 673 C C . ALA A 1 84 ? 4.007 -8.992 -3.557 1.00 95.38 84 ALA A C 1
ATOM 675 O O . ALA A 1 84 ? 4.175 -8.808 -4.758 1.00 95.38 84 ALA A O 1
ATOM 676 N N . VAL A 1 85 ? 4.481 -8.157 -2.629 1.00 94.44 85 VAL A N 1
ATOM 677 C CA . VAL A 1 85 ? 5.192 -6.919 -2.970 1.00 94.44 85 VAL A CA 1
ATOM 678 C C . VAL A 1 85 ? 6.536 -7.214 -3.645 1.00 94.44 85 VAL A C 1
ATOM 680 O O . VAL A 1 85 ? 6.819 -6.618 -4.678 1.00 94.44 85 VAL A O 1
ATOM 683 N N . ASN A 1 86 ? 7.336 -8.156 -3.126 1.00 94.94 86 ASN A N 1
ATOM 684 C CA . ASN A 1 86 ? 8.607 -8.532 -3.768 1.00 94.94 86 ASN A CA 1
ATOM 685 C C . ASN A 1 86 ? 8.381 -9.132 -5.152 1.00 94.94 86 ASN A C 1
ATOM 687 O O . ASN A 1 86 ? 8.965 -8.681 -6.124 1.00 94.94 86 ASN A O 1
ATOM 691 N N . ARG A 1 87 ? 7.488 -10.122 -5.258 1.00 96.62 87 ARG A N 1
ATOM 692 C CA . ARG A 1 87 ? 7.210 -10.791 -6.534 1.00 96.62 87 ARG A CA 1
ATOM 693 C C . ARG A 1 87 ? 6.597 -9.849 -7.562 1.00 96.62 87 ARG A C 1
ATOM 695 O O . ARG A 1 87 ? 6.830 -10.049 -8.744 1.00 96.62 87 ARG A O 1
ATOM 702 N N . GLY A 1 88 ? 5.820 -8.859 -7.124 1.00 96.38 88 GLY A N 1
ATOM 703 C CA . GLY A 1 88 ? 5.311 -7.802 -7.991 1.00 96.38 88 GLY A CA 1
ATOM 704 C C . GLY A 1 88 ? 6.423 -6.887 -8.503 1.00 96.38 88 GLY A C 1
ATOM 705 O O . GLY A 1 88 ? 6.487 -6.620 -9.698 1.00 96.38 88 GLY A O 1
ATOM 706 N N . PHE A 1 89 ? 7.328 -6.456 -7.619 1.00 96.50 89 PHE A N 1
ATOM 707 C CA . PHE A 1 89 ? 8.460 -5.601 -7.986 1.00 96.50 89 PHE A CA 1
ATOM 708 C C . PHE A 1 89 ? 9.489 -6.305 -8.887 1.00 96.50 89 PHE A C 1
ATOM 710 O O . PHE A 1 89 ? 10.027 -5.679 -9.796 1.00 96.50 89 PHE A O 1
ATOM 717 N N . ASP A 1 90 ? 9.718 -7.600 -8.663 1.00 96.44 90 ASP A N 1
ATOM 718 C CA . ASP A 1 90 ? 10.642 -8.443 -9.437 1.00 96.44 90 ASP A CA 1
ATOM 719 C C . ASP A 1 90 ? 9.971 -9.091 -10.668 1.00 96.44 90 ASP A C 1
ATOM 721 O O . ASP A 1 90 ? 10.568 -9.935 -11.340 1.00 96.44 90 ASP A O 1
ATOM 725 N N . SER A 1 91 ? 8.702 -8.767 -10.940 1.00 96.62 91 SER A N 1
ATOM 726 C CA . SER A 1 91 ? 7.953 -9.331 -12.065 1.00 96.62 91 SER A CA 1
ATOM 727 C C . SER A 1 91 ? 8.556 -8.882 -13.402 1.00 96.62 91 SER A C 1
ATOM 729 O O . SER A 1 91 ? 8.905 -7.709 -13.530 1.00 96.62 91 SER A O 1
ATOM 731 N N . PRO A 1 92 ? 8.603 -9.739 -14.441 1.00 95.56 92 PRO A N 1
ATOM 732 C CA . PRO A 1 92 ? 8.985 -9.303 -15.788 1.00 95.56 92 PRO A CA 1
ATOM 733 C C . PRO A 1 92 ? 8.038 -8.237 -16.366 1.00 95.56 92 PRO A C 1
ATOM 735 O O . PRO A 1 92 ? 8.454 -7.460 -17.219 1.00 95.56 92 PRO A O 1
ATOM 738 N N . ASP A 1 93 ? 6.795 -8.176 -15.876 1.00 94.94 93 ASP A N 1
ATOM 739 C CA . ASP A 1 93 ? 5.770 -7.218 -16.311 1.00 94.94 93 ASP A CA 1
ATOM 740 C C . ASP A 1 93 ? 5.691 -5.972 -15.407 1.00 94.94 93 ASP A C 1
ATOM 742 O O . ASP A 1 93 ? 4.719 -5.216 -15.464 1.00 94.94 93 ASP A O 1
ATOM 746 N N . VAL A 1 94 ? 6.664 -5.771 -14.507 1.00 97.69 94 VAL A N 1
ATOM 747 C CA . VAL A 1 94 ? 6.698 -4.581 -13.650 1.00 97.69 94 VAL A CA 1
ATOM 748 C C . VAL A 1 94 ? 6.873 -3.326 -14.507 1.00 97.69 94 VAL A C 1
ATOM 750 O O . VAL A 1 94 ? 7.775 -3.229 -15.337 1.00 97.69 94 VAL A O 1
ATOM 753 N N . VAL A 1 95 ? 6.025 -2.327 -14.280 1.00 98.06 95 VAL A N 1
ATOM 754 C CA . VAL A 1 95 ? 6.184 -1.000 -14.879 1.00 98.06 95 VAL A CA 1
ATOM 755 C C . VAL A 1 95 ? 6.866 -0.114 -13.852 1.00 98.06 95 VAL A C 1
ATOM 757 O O . VAL A 1 95 ? 6.325 0.076 -12.763 1.00 98.06 95 VAL A O 1
ATOM 760 N N . LYS A 1 96 ? 8.040 0.424 -14.190 1.00 97.62 96 LYS A N 1
ATOM 761 C CA . LYS A 1 96 ? 8.823 1.333 -13.345 1.00 97.62 96 LYS A CA 1
ATOM 762 C C . LYS A 1 96 ? 8.955 2.690 -14.033 1.00 97.62 96 LYS A C 1
ATOM 764 O O . LYS A 1 96 ? 9.332 2.757 -15.198 1.00 97.62 96 LYS A O 1
ATOM 769 N N . ASP A 1 97 ? 8.638 3.750 -13.302 1.00 97.31 97 ASP A N 1
ATOM 770 C CA . ASP A 1 97 ? 8.811 5.138 -13.717 1.00 97.31 97 ASP A CA 1
ATOM 771 C C . ASP A 1 97 ? 10.000 5.741 -12.945 1.00 97.31 97 ASP A C 1
ATOM 773 O O . ASP A 1 97 ? 9.863 6.030 -11.747 1.00 97.31 97 ASP A O 1
ATOM 777 N N . PRO A 1 98 ? 11.162 5.923 -13.600 1.00 96.31 98 PRO A N 1
ATOM 778 C CA . PRO A 1 98 ? 12.352 6.457 -12.952 1.00 96.31 98 PRO A CA 1
ATOM 779 C C . PRO A 1 98 ? 12.257 7.955 -12.637 1.00 96.31 98 PRO A C 1
ATOM 781 O O . PRO A 1 98 ? 12.975 8.413 -11.753 1.00 96.31 98 PRO A O 1
ATOM 784 N N . GLU A 1 99 ? 11.375 8.720 -13.293 1.00 96.12 99 GLU A N 1
ATOM 785 C CA . GLU A 1 99 ? 11.210 10.154 -13.011 1.00 96.12 99 GLU A CA 1
ATOM 786 C C . GLU A 1 99 ? 10.504 10.376 -11.672 1.00 96.12 99 GLU A C 1
ATOM 788 O O . GLU A 1 99 ? 10.836 11.293 -10.918 1.00 96.12 99 GLU A O 1
ATOM 793 N N . THR A 1 100 ? 9.526 9.521 -11.360 1.00 94.62 100 THR A N 1
ATOM 794 C CA . THR A 1 100 ? 8.736 9.626 -10.125 1.00 94.62 100 THR A CA 1
ATOM 795 C C . THR A 1 100 ? 9.139 8.622 -9.044 1.00 94.62 100 THR A C 1
ATOM 797 O O . THR A 1 100 ? 8.649 8.716 -7.913 1.00 94.62 100 THR A O 1
ATOM 800 N N . GLY A 1 101 ? 10.007 7.657 -9.368 1.00 94.69 101 GLY A N 1
ATOM 801 C CA . GLY A 1 101 ? 10.388 6.558 -8.478 1.00 94.69 101 GLY A CA 1
ATOM 802 C C . GLY A 1 101 ? 9.216 5.629 -8.153 1.00 94.69 101 GLY A C 1
ATOM 803 O O . GLY A 1 101 ? 9.171 5.035 -7.073 1.00 94.69 101 GLY A O 1
ATOM 804 N N . ARG A 1 102 ? 8.221 5.534 -9.043 1.00 96.00 102 ARG A N 1
ATOM 805 C CA . ARG A 1 102 ? 7.026 4.700 -8.855 1.00 96.00 102 ARG A CA 1
ATOM 806 C C . ARG A 1 102 ? 7.141 3.389 -9.602 1.00 96.00 102 ARG A C 1
ATOM 808 O O . ARG A 1 102 ? 7.737 3.315 -10.669 1.00 96.00 102 ARG A O 1
ATOM 815 N N . TRP A 1 103 ? 6.501 2.361 -9.065 1.00 97.00 103 TRP A N 1
ATOM 816 C CA . TRP A 1 103 ? 6.326 1.104 -9.777 1.00 97.00 103 TRP A CA 1
ATOM 817 C C . TRP A 1 103 ? 4.895 0.594 -9.651 1.00 97.00 103 TRP A C 1
ATOM 819 O O . TRP A 1 103 ? 4.187 0.925 -8.696 1.00 97.00 103 TRP A O 1
ATOM 829 N N . SER A 1 104 ? 4.483 -0.224 -10.615 1.00 97.56 104 SER A N 1
ATOM 830 C CA . SER A 1 104 ? 3.212 -0.940 -10.588 1.00 97.56 104 SER A CA 1
ATOM 831 C C . SER A 1 104 ? 3.344 -2.339 -11.184 1.00 97.56 104 SER A C 1
ATOM 833 O O . SER A 1 104 ? 4.211 -2.589 -12.020 1.00 97.56 104 SER A O 1
ATOM 835 N N . SER A 1 105 ? 2.517 -3.272 -10.719 1.00 97.38 105 SER A N 1
ATOM 836 C CA . SER A 1 105 ? 2.466 -4.647 -11.233 1.00 97.38 105 SER A CA 1
ATOM 837 C C . SER A 1 105 ? 1.139 -5.319 -10.871 1.00 97.38 105 SER A C 1
ATOM 839 O O . SER A 1 105 ? 0.316 -4.750 -10.149 1.00 97.38 105 SER A O 1
ATOM 841 N N . ILE A 1 106 ? 0.952 -6.563 -11.313 1.00 96.00 106 ILE A N 1
ATOM 842 C CA . ILE A 1 106 ? -0.165 -7.411 -10.894 1.00 96.00 106 ILE A CA 1
ATOM 843 C C . ILE A 1 106 ? 0.380 -8.690 -10.253 1.00 96.00 106 ILE A C 1
ATOM 845 O O . ILE A 1 106 ? 1.193 -9.397 -10.842 1.00 96.00 106 ILE A O 1
ATOM 849 N N . PHE A 1 107 ? -0.127 -9.037 -9.068 1.00 95.06 107 PHE A N 1
ATOM 850 C CA . PHE A 1 107 ? 0.160 -10.304 -8.397 1.00 95.06 107 PHE A CA 1
ATOM 851 C C . PHE A 1 107 ? -1.144 -10.996 -7.996 1.00 95.06 107 PHE A C 1
ATOM 853 O O . PHE A 1 107 ? -1.906 -10.476 -7.188 1.00 95.06 107 PHE A O 1
ATOM 860 N N . ARG A 1 108 ? -1.420 -12.191 -8.539 1.00 93.19 108 ARG A N 1
ATOM 861 C CA . ARG A 1 108 ? -2.657 -12.957 -8.253 1.00 93.19 108 ARG A CA 1
ATOM 862 C C . ARG A 1 108 ? -3.941 -12.120 -8.413 1.00 93.19 108 ARG A C 1
ATOM 864 O O . ARG A 1 108 ? -4.823 -12.161 -7.559 1.00 93.19 108 ARG A O 1
ATOM 871 N N . ASN A 1 109 ? -4.037 -11.362 -9.508 1.00 93.12 109 ASN A N 1
ATOM 872 C CA . ASN A 1 109 ? -5.132 -10.424 -9.812 1.00 93.12 109 ASN A CA 1
ATOM 873 C C . ASN A 1 109 ? -5.260 -9.226 -8.854 1.00 93.12 109 ASN A C 1
ATOM 875 O O . ASN A 1 109 ? -6.221 -8.467 -8.961 1.00 93.12 109 ASN A O 1
ATOM 879 N N . VAL A 1 110 ? -4.313 -9.040 -7.933 1.00 94.75 110 VAL A N 1
ATOM 880 C CA . VAL A 1 110 ? -4.190 -7.826 -7.127 1.00 94.75 110 VAL A CA 1
ATOM 881 C C . VAL A 1 110 ? -3.260 -6.871 -7.855 1.00 94.75 110 VAL A C 1
ATOM 883 O O . VAL A 1 110 ? -2.093 -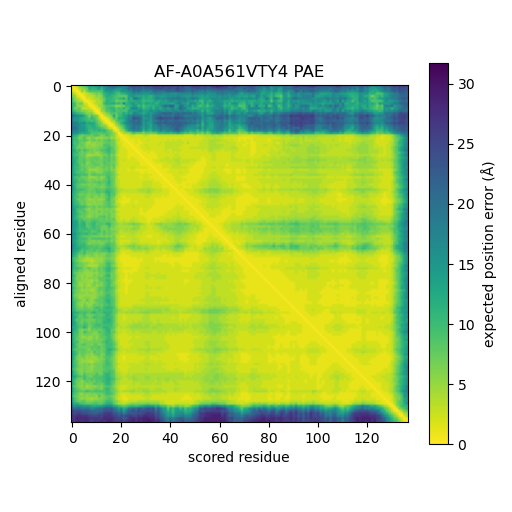7.192 -8.074 1.00 94.75 110 VAL A O 1
ATOM 886 N N . GLU A 1 111 ? -3.773 -5.702 -8.219 1.00 95.94 111 GLU A N 1
ATOM 887 C CA . GLU A 1 111 ? -2.934 -4.595 -8.666 1.00 95.94 111 GLU A CA 1
ATOM 888 C C . GLU A 1 111 ? -2.125 -4.062 -7.487 1.00 95.94 111 GLU A C 1
ATOM 890 O O . GLU A 1 111 ? -2.656 -3.850 -6.392 1.00 95.94 111 GLU A O 1
ATOM 895 N N . LEU A 1 112 ? -0.837 -3.857 -7.721 1.00 95.75 112 LEU A N 1
ATOM 896 C CA . LEU A 1 112 ? 0.111 -3.329 -6.758 1.00 95.75 112 LEU A CA 1
ATOM 897 C C . LEU A 1 112 ? 0.707 -2.046 -7.314 1.00 95.75 112 LEU A C 1
ATOM 899 O O . LEU A 1 112 ? 1.078 -1.991 -8.484 1.00 95.75 112 LEU A O 1
ATOM 903 N N . GLU A 1 113 ? 0.850 -1.052 -6.449 1.00 95.62 113 GLU A N 1
ATOM 904 C CA . GLU A 1 113 ? 1.627 0.154 -6.713 1.00 95.62 113 GLU A CA 1
ATOM 905 C C . GLU A 1 113 ? 2.584 0.399 -5.551 1.00 95.62 113 GLU A C 1
ATOM 907 O O . GLU A 1 113 ? 2.399 -0.107 -4.438 1.00 95.62 113 GLU A O 1
ATOM 912 N N . GLY A 1 114 ? 3.627 1.181 -5.797 1.00 92.62 114 GLY A N 1
ATOM 913 C CA . GLY A 1 114 ? 4.611 1.462 -4.773 1.00 92.62 114 GLY A CA 1
ATOM 914 C C . GLY A 1 114 ? 5.678 2.451 -5.196 1.00 92.62 114 GLY A C 1
ATOM 915 O O . GLY A 1 114 ? 5.584 3.105 -6.234 1.00 92.62 114 GLY A O 1
ATOM 916 N N . PHE A 1 115 ? 6.699 2.547 -4.350 1.00 91.31 115 PHE A N 1
ATOM 917 C CA . PHE A 1 115 ? 7.873 3.378 -4.580 1.00 91.31 115 PHE A CA 1
ATOM 918 C C . PHE A 1 115 ? 9.137 2.529 -4.555 1.00 91.31 115 PHE A C 1
ATOM 920 O O . PHE A 1 115 ? 9.232 1.547 -3.804 1.00 91.31 115 PHE A O 1
ATOM 927 N N . TYR A 1 116 ? 10.109 2.932 -5.356 1.00 93.00 116 TYR A N 1
ATOM 928 C CA . TYR A 1 116 ? 11.443 2.360 -5.412 1.00 93.00 116 TYR A CA 1
ATOM 929 C C . TYR A 1 116 ? 12.478 3.473 -5.589 1.00 93.00 116 TYR A C 1
ATOM 931 O O . TYR A 1 116 ? 12.139 4.631 -5.817 1.00 93.00 116 TYR A O 1
ATOM 939 N N . ASP A 1 117 ? 13.737 3.121 -5.396 1.00 92.69 117 ASP A N 1
ATOM 940 C CA . ASP A 1 117 ? 14.876 3.998 -5.613 1.00 92.69 117 A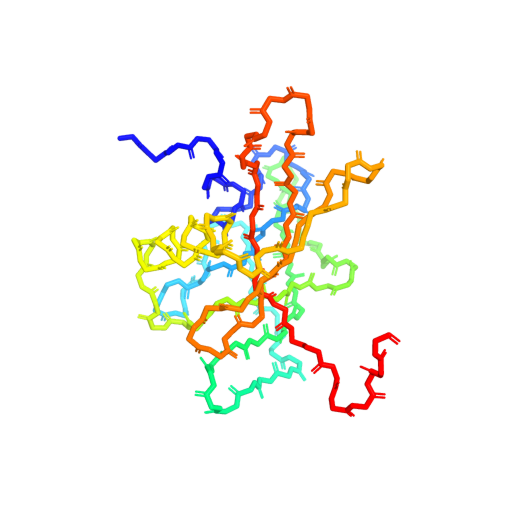SP A CA 1
ATOM 941 C C . ASP A 1 117 ? 15.390 3.800 -7.050 1.00 92.69 117 ASP A C 1
ATOM 943 O O . ASP A 1 117 ? 15.852 2.696 -7.350 1.00 92.69 117 ASP A O 1
ATOM 947 N N . PRO A 1 118 ? 15.277 4.799 -7.945 1.00 94.50 118 PRO A N 1
ATOM 948 C CA . PRO A 1 118 ? 15.631 4.631 -9.353 1.00 94.50 118 PRO A CA 1
ATOM 949 C C . PRO A 1 118 ? 17.141 4.519 -9.594 1.00 94.50 118 PRO A C 1
ATOM 951 O O . PRO A 1 118 ? 17.537 3.887 -10.569 1.00 94.50 118 PRO A O 1
ATOM 954 N N . ASP A 1 119 ? 17.976 5.061 -8.702 1.00 95.50 119 ASP A N 1
ATOM 955 C CA . ASP A 1 119 ? 19.437 5.011 -8.835 1.00 95.50 119 ASP A CA 1
ATOM 956 C C . ASP A 1 119 ? 19.988 3.620 -8.490 1.00 95.50 119 ASP A C 1
ATOM 958 O O . ASP A 1 119 ? 20.991 3.173 -9.045 1.00 95.50 119 ASP A O 1
ATOM 962 N N . THR A 1 120 ? 19.330 2.925 -7.559 1.00 95.88 120 THR A N 1
ATOM 963 C CA . THR A 1 120 ? 19.781 1.628 -7.019 1.00 95.88 120 THR A CA 1
ATOM 964 C C . THR A 1 120 ? 18.856 0.456 -7.351 1.00 95.88 120 THR A C 1
ATOM 966 O O . THR A 1 120 ? 19.087 -0.657 -6.881 1.00 95.88 120 THR A O 1
ATOM 969 N N . ASP A 1 121 ? 17.781 0.708 -8.098 1.00 94.19 121 ASP A N 1
ATOM 970 C CA . ASP A 1 121 ? 16.669 -0.211 -8.373 1.00 94.19 121 ASP A CA 1
ATOM 971 C C . ASP A 1 121 ? 16.118 -0.934 -7.125 1.00 94.19 121 ASP A C 1
ATOM 973 O O . ASP A 1 121 ? 15.722 -2.100 -7.153 1.00 94.19 121 ASP A O 1
ATOM 977 N N . THR A 1 122 ? 16.107 -0.246 -5.980 1.00 92.25 122 THR A N 1
ATOM 978 C CA . THR A 1 122 ? 15.763 -0.864 -4.693 1.00 92.25 122 THR A CA 1
ATOM 979 C C . THR A 1 122 ? 14.317 -0.579 -4.294 1.00 92.25 122 THR A C 1
ATOM 981 O O . THR A 1 122 ? 13.919 0.572 -4.105 1.00 92.25 122 THR A O 1
ATOM 984 N N . LEU A 1 123 ? 13.527 -1.637 -4.077 1.00 87.69 123 LEU A N 1
ATOM 985 C CA . LEU A 1 123 ? 12.157 -1.557 -3.560 1.00 87.69 123 LEU A CA 1
ATOM 986 C C . LEU A 1 123 ? 12.091 -0.824 -2.206 1.00 87.69 123 LEU A C 1
ATOM 988 O O . LEU A 1 123 ? 12.706 -1.250 -1.223 1.00 87.69 123 LEU A O 1
ATOM 992 N N . ARG A 1 124 ? 11.258 0.222 -2.117 1.00 86.75 124 ARG A N 1
ATOM 993 C CA . ARG A 1 124 ? 11.019 0.987 -0.878 1.00 86.75 124 ARG A CA 1
ATOM 994 C C . ARG A 1 124 ? 9.691 0.643 -0.217 1.00 86.75 124 ARG A C 1
ATOM 996 O O . ARG A 1 124 ? 9.635 0.487 1.001 1.00 86.75 124 ARG A O 1
ATOM 1003 N N . HIS A 1 125 ? 8.620 0.551 -0.998 1.00 84.31 125 HIS A N 1
ATOM 1004 C CA . HIS A 1 125 ? 7.269 0.348 -0.484 1.00 84.31 125 HIS A CA 1
ATOM 1005 C C . HIS A 1 125 ? 6.350 -0.245 -1.555 1.00 84.31 125 HIS A C 1
ATOM 1007 O O . HIS A 1 125 ? 6.580 -0.028 -2.743 1.00 84.31 125 HIS A O 1
ATOM 1013 N N . GLY A 1 126 ? 5.291 -0.937 -1.128 1.00 90.56 126 GLY A N 1
ATOM 1014 C CA . GLY A 1 126 ? 4.209 -1.404 -1.989 1.00 90.56 126 GLY A CA 1
ATOM 1015 C C . GLY A 1 126 ? 2.893 -1.571 -1.230 1.00 90.56 126 GLY A C 1
ATOM 1016 O O . GL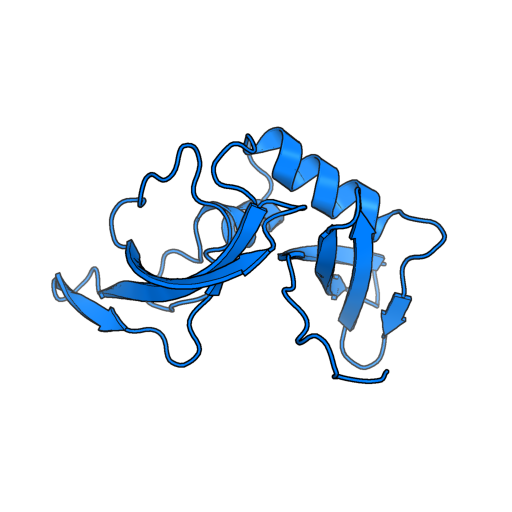Y A 1 126 ? 2.889 -1.890 -0.033 1.00 90.56 126 GLY A O 1
ATOM 1017 N N . TYR A 1 127 ? 1.790 -1.351 -1.938 1.00 92.69 127 TYR A N 1
ATOM 1018 C CA . TYR A 1 127 ? 0.417 -1.411 -1.445 1.00 92.69 127 TYR A CA 1
ATOM 1019 C C . TYR A 1 127 ? -0.529 -1.897 -2.553 1.00 92.69 127 TYR A C 1
ATOM 1021 O O . TYR A 1 127 ? -0.215 -1.755 -3.736 1.00 92.69 127 TYR A O 1
ATOM 1029 N N . PRO A 1 128 ? -1.689 -2.482 -2.204 1.00 95.38 128 PRO A N 1
ATOM 1030 C CA . PRO A 1 128 ? -2.646 -2.903 -3.205 1.00 95.38 128 PRO A CA 1
ATOM 1031 C C . PRO A 1 128 ? -3.447 -1.700 -3.681 1.00 95.38 128 PRO A C 1
ATOM 1033 O O . PRO A 1 128 ? -3.705 -0.762 -2.920 1.00 95.38 128 PRO A O 1
ATOM 1036 N N . VAL A 1 129 ? -3.898 -1.752 -4.923 1.00 93.31 129 VAL A N 1
ATOM 1037 C CA . VAL A 1 129 ? -4.752 -0.727 -5.508 1.00 93.31 129 VAL A CA 1
ATOM 1038 C C . VAL A 1 129 ? -6.090 -1.332 -5.871 1.00 93.31 129 VAL A C 1
ATOM 1040 O O . VAL A 1 129 ? -6.210 -2.477 -6.297 1.00 93.31 129 VAL A O 1
ATOM 1043 N N . LEU A 1 130 ? -7.131 -0.538 -5.651 1.00 88.94 130 LEU A N 1
ATOM 1044 C CA . LEU A 1 130 ? -8.491 -0.892 -5.997 1.00 88.94 130 LEU A CA 1
ATOM 1045 C C . LEU A 1 130 ? -8.977 0.076 -7.075 1.00 88.94 130 LEU A C 1
ATOM 1047 O O . LEU A 1 130 ? -9.696 1.034 -6.769 1.00 88.94 130 LEU A O 1
ATOM 1051 N N . ARG A 1 131 ? -8.580 -0.149 -8.335 1.00 75.00 131 ARG A N 1
ATOM 1052 C CA . ARG A 1 131 ? -9.011 0.717 -9.440 1.00 75.00 131 ARG A CA 1
ATOM 1053 C C . ARG A 1 131 ? -10.526 0.686 -9.598 1.00 75.00 131 ARG A C 1
ATOM 1055 O O . ARG A 1 131 ? -11.209 -0.307 -9.309 1.00 75.00 131 ARG A O 1
ATOM 1062 N N . HIS A 1 132 ? -11.085 1.837 -9.953 1.00 53.03 132 HIS A N 1
ATOM 1063 C CA . HIS A 1 132 ? -12.494 1.937 -10.307 1.00 53.03 132 HIS A CA 1
ATOM 1064 C C . HIS A 1 132 ? -12.741 1.082 -11.557 1.00 53.03 132 HIS A C 1
ATOM 1066 O O . HIS A 1 132 ? -11.916 1.123 -12.470 1.00 53.03 132 HIS A O 1
ATOM 1072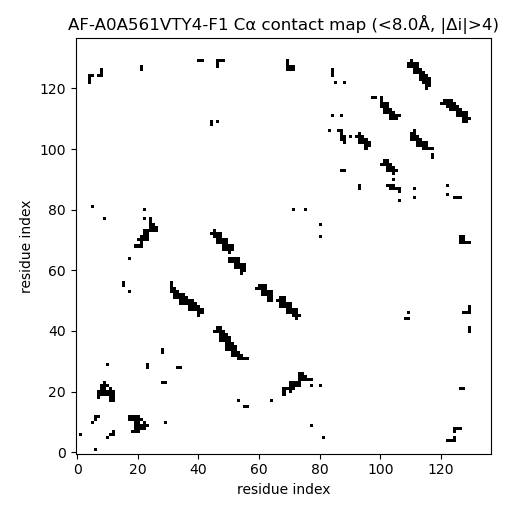 N N . PRO A 1 133 ? -13.856 0.338 -11.647 1.00 44.59 133 PRO A N 1
ATOM 1073 C CA . PRO A 1 133 ? -14.276 -0.192 -12.933 1.00 44.59 133 PRO A CA 1
ATOM 1074 C C . PRO A 1 133 ? -14.642 1.032 -13.786 1.00 44.59 133 PRO A C 1
ATOM 1076 O O . PRO A 1 133 ? -15.668 1.658 -13.536 1.00 44.59 133 PRO A O 1
ATOM 1079 N N . GLY A 1 134 ? -13.753 1.444 -14.695 1.00 40.28 134 GLY A N 1
ATOM 1080 C CA . GLY A 1 134 ? -13.969 2.587 -15.595 1.00 40.28 134 GLY A CA 1
ATOM 1081 C C . GLY A 1 134 ? -12.866 3.652 -15.644 1.00 40.28 134 GLY A C 1
ATOM 1082 O O . GLY A 1 134 ? -13.030 4.628 -16.366 1.00 40.28 134 GLY A O 1
ATOM 1083 N N . GLY A 1 135 ? -11.758 3.500 -14.913 1.00 32.78 135 GLY A N 1
ATOM 1084 C CA . GLY A 1 135 ? -10.570 4.337 -15.122 1.00 32.78 135 GLY A CA 1
ATOM 1085 C C . GLY A 1 135 ? -9.660 3.713 -16.177 1.00 32.78 135 GLY A C 1
ATOM 1086 O O . GLY A 1 135 ? -8.908 2.799 -15.849 1.00 32.78 135 GLY A O 1
ATOM 1087 N N . THR A 1 136 ? -9.777 4.156 -17.427 1.00 30.20 136 THR A N 1
ATOM 1088 C CA . THR A 1 136 ? -8.878 3.797 -18.539 1.00 30.20 136 THR A CA 1
ATOM 1089 C C . THR A 1 136 ? -7.419 4.175 -18.203 1.00 30.20 136 THR A C 1
ATOM 1091 O O . THR A 1 136 ? -7.242 5.139 -17.453 1.00 30.20 136 THR A O 1
ATOM 1094 N N . PRO A 1 137 ? -6.406 3.426 -18.697 1.00 41.34 137 PRO A N 1
ATOM 1095 C CA . PRO A 1 137 ? -4.987 3.773 -18.561 1.00 41.34 137 PRO A CA 1
ATOM 1096 C C . PRO A 1 137 ? -4.650 5.200 -18.995 1.00 41.34 137 PRO A C 1
ATOM 1098 O O . PRO A 1 137 ? -5.291 5.686 -19.958 1.00 41.34 137 PRO A O 1
#

Radius of gyration: 14.92 Å; Cα contacts (8 Å, |Δi|>4): 266; chains: 1; bounding box: 36×27×41 Å

Nearest PDB structures (foldseek):
  6rcd-assembly1_B  TM=5.192E-01  e=1.409E-01  Mycoplasmoides 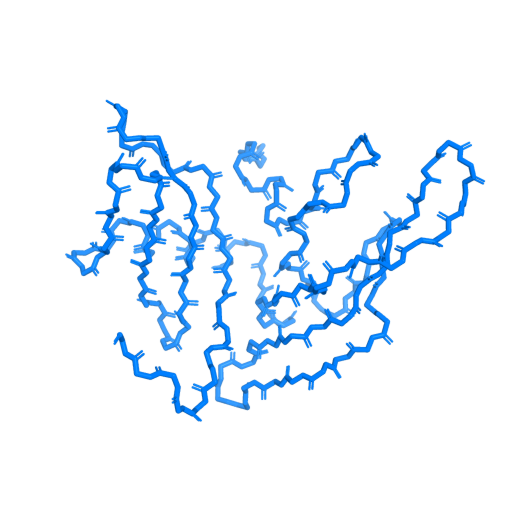genitalium
  6rcd-assembly1_G  TM=5.353E-01  e=1.925E-01  Mycoplasmoides genitalium
  6cwv-assembly1_A  TM=4.551E-01  e=1.169E-01  Homo sapiens
  2d5l-assembly1_A  TM=3.824E-01  e=9.161E-01  Porphyromonas gingivalis W83
  2z3w-assembly1_A-2  TM=3.542E-01  e=1.418E+00  Porphyromonas gingivalis W83

InterPro domains:
  IPR029501 Bacterial EndoU nuclease [PF14436] (7-129)

Solvent-accessible surface area (backbone atoms only — not comparable to full-atom values): 7817 Å² total; per-residue (Å²): 131,84,57,74,46,49,44,33,30,57,64,16,54,90,80,82,51,99,45,49,60,25,50,32,57,80,68,47,68,55,94,57,44,38,78,74,41,80,76,46,68,44,88,89,68,47,34,30,35,28,40,31,31,37,40,34,82,90,78,66,48,74,45,70,48,90,86,40,35,40,24,44,32,34,85,46,48,74,65,54,52,52,48,44,44,51,53,20,68,71,34,94,76,38,47,72,40,67,92,78,21,34,34,37,26,67,44,94,86,39,38,34,38,36,36,37,38,60,91,74,75,40,81,46,44,52,42,47,55,82,80,61,97,82,70,76,134

Secondary structure (DSSP, 8-state):
---HHHHHHHH--SSS--------GGG-PPTTEEEEEEEEE-TTT--EEEEEEEE-TTT--EEEPTT-EEE--TT--HHHHHHHHHHHHT-TT-EEETTTTEEEEEETTEEEEEEEETTTTEEEEEEEE---TT---

pLDDT: mean 84.36, std 17.23, range [30.2, 98.06]

Foldseek 3Di:
DPPPLLCQQPPNDDDQDGGRDAEAALVHADPFKDFPDFPDADPVQQKTFTWMWGARPVPRDIDIDDPGYIYGHNNDDSVNVVCQQVCQLVPPPWDADQVQQKIWGADPNWTKIAGHHSVVSGGRYMHTDDDDPPDDD

Mean predicted aligned error: 6.36 Å

Organism: NCBI:txid1316803

Sequence (137 aa):
MTPERLRHTLLGERDGRASGWHHRPGGIDPPGAKLVKVTRRDTRTGVYNGRVAFQNRRTGEWREKRGGSTFFPDDWTPAQVDNAVNRGFDSPDVVKDPETGRWSSIFRNVELEGFYDPDTDTLRHGYPVLRHPGGTP